Protein AF-A0A524ESL1-F1 (afdb_monomer)

Structure (mmCIF, N/CA/C/O backbone):
data_AF-A0A524ESL1-F1
#
_entry.id   AF-A0A524ESL1-F1
#
loop_
_atom_site.group_PDB
_atom_site.id
_atom_site.type_symbol
_atom_site.label_atom_id
_atom_site.label_alt_id
_atom_site.label_comp_id
_atom_site.label_asym_id
_atom_site.label_entity_id
_atom_site.label_seq_id
_atom_site.pdbx_PDB_ins_code
_atom_site.Cartn_x
_atom_site.Cartn_y
_atom_site.Cartn_z
_atom_site.occupancy
_atom_site.B_iso_or_equiv
_atom_site.auth_seq_id
_atom_site.auth_comp_id
_atom_site.auth_asym_id
_atom_site.auth_atom_id
_atom_site.pdbx_PDB_model_num
ATOM 1 N N . MET A 1 1 ? 14.533 3.974 4.038 1.00 68.06 1 MET A N 1
ATOM 2 C CA . MET A 1 1 ? 13.352 3.429 3.329 1.00 68.06 1 MET A CA 1
ATOM 3 C C . MET A 1 1 ? 12.217 4.353 3.687 1.00 68.06 1 MET A C 1
ATOM 5 O O . MET A 1 1 ? 11.580 4.183 4.717 1.00 68.06 1 MET A O 1
ATOM 9 N N . ASP A 1 2 ? 12.068 5.415 2.904 1.00 93.62 2 ASP A N 1
ATOM 10 C CA . ASP A 1 2 ? 11.374 6.617 3.392 1.00 93.62 2 ASP A CA 1
ATOM 11 C C . ASP A 1 2 ? 9.948 6.698 2.842 1.00 93.62 2 ASP A C 1
ATOM 13 O O . ASP A 1 2 ? 9.150 7.545 3.243 1.00 93.62 2 ASP A O 1
ATOM 17 N N . LYS A 1 3 ? 9.622 5.777 1.931 1.00 96.38 3 LYS A N 1
ATOM 18 C CA . LYS A 1 3 ? 8.364 5.701 1.207 1.00 96.38 3 LYS A CA 1
ATOM 19 C C . LYS A 1 3 ? 7.823 4.277 1.210 1.00 96.38 3 LYS A C 1
ATOM 21 O O . LYS A 1 3 ? 8.582 3.310 1.271 1.00 96.38 3 LYS A O 1
ATOM 26 N N . ILE A 1 4 ? 6.507 4.170 1.106 1.00 96.88 4 ILE A N 1
ATOM 27 C CA . ILE A 1 4 ? 5.762 2.918 1.012 1.00 96.88 4 ILE A CA 1
ATOM 28 C C . ILE A 1 4 ? 4.581 3.110 0.068 1.00 96.88 4 ILE A C 1
ATOM 30 O O . ILE A 1 4 ? 3.995 4.193 0.019 1.00 96.88 4 ILE A O 1
ATOM 34 N N . ARG A 1 5 ? 4.221 2.071 -0.685 1.00 96.06 5 ARG A N 1
ATOM 35 C CA . ARG A 1 5 ? 2.972 2.056 -1.443 1.00 96.06 5 ARG A CA 1
ATOM 36 C C . ARG A 1 5 ? 1.891 1.413 -0.592 1.00 96.06 5 ARG A C 1
ATOM 38 O O . ARG A 1 5 ? 2.110 0.371 0.018 1.00 96.06 5 ARG A O 1
ATOM 45 N N . VAL A 1 6 ? 0.722 2.035 -0.542 1.00 96.81 6 VAL A N 1
ATOM 46 C CA . VAL A 1 6 ? -0.425 1.528 0.220 1.00 96.81 6 VAL A CA 1
ATOM 47 C C . VAL A 1 6 ? -1.608 1.472 -0.725 1.00 96.81 6 VAL A C 1
ATOM 49 O O . VAL A 1 6 ? -1.843 2.427 -1.464 1.00 96.81 6 VAL A O 1
ATOM 52 N N . SER A 1 7 ? -2.360 0.370 -0.715 1.00 95.75 7 SER A N 1
ATOM 53 C CA . SER A 1 7 ? -3.562 0.291 -1.546 1.00 95.75 7 SER A CA 1
ATOM 54 C C . SER A 1 7 ? -4.519 1.432 -1.196 1.00 95.75 7 SER A C 1
ATOM 56 O O . SER A 1 7 ? -4.684 1.789 -0.025 1.00 95.75 7 SER A O 1
ATOM 58 N N . ILE A 1 8 ? -5.197 1.991 -2.195 1.00 94.19 8 ILE A N 1
ATOM 59 C CA . ILE A 1 8 ? -6.089 3.143 -2.004 1.00 94.19 8 ILE A CA 1
ATOM 60 C C . ILE A 1 8 ? -7.187 2.906 -0.950 1.00 94.19 8 ILE A C 1
ATOM 62 O O . ILE A 1 8 ? -7.576 3.822 -0.220 1.00 94.19 8 ILE A O 1
ATOM 66 N N . GLY A 1 9 ? -7.656 1.660 -0.819 1.00 93.69 9 GLY A N 1
ATOM 67 C CA . GLY A 1 9 ? -8.619 1.263 0.206 1.00 93.69 9 GLY A CA 1
ATOM 68 C C . GLY A 1 9 ? -8.027 1.330 1.614 1.00 93.69 9 GLY A C 1
ATOM 69 O O . GLY A 1 9 ? -8.623 1.930 2.507 1.00 93.69 9 GLY A O 1
ATOM 70 N N . SER A 1 10 ? -6.831 0.771 1.814 1.00 95.38 10 SER A N 1
ATOM 71 C CA . SER A 1 10 ? -6.134 0.835 3.105 1.00 95.38 10 SER A CA 1
ATOM 72 C C . SER A 1 10 ? -5.726 2.269 3.458 1.00 95.38 10 SER A C 1
ATOM 74 O O . SER A 1 10 ? -5.916 2.693 4.596 1.00 95.38 10 SER A O 1
ATOM 76 N N . ALA A 1 11 ? -5.260 3.048 2.477 1.00 95.81 11 ALA A N 1
ATOM 77 C CA . ALA A 1 11 ? -4.924 4.460 2.652 1.00 95.81 11 ALA A CA 1
ATOM 78 C C . ALA A 1 11 ? -6.132 5.295 3.109 1.00 95.81 11 ALA A C 1
ATOM 80 O O . ALA A 1 11 ? -5.985 6.190 3.942 1.00 95.81 11 ALA A O 1
ATOM 81 N N . SER A 1 12 ? -7.332 4.965 2.623 1.00 93.94 12 SER A N 1
ATOM 82 C CA . SER A 1 12 ? -8.571 5.626 3.048 1.00 93.94 12 SER A CA 1
ATOM 83 C C . SER A 1 12 ? -8.914 5.337 4.512 1.00 93.94 12 SER A C 1
ATOM 85 O O . SER A 1 12 ? -9.276 6.247 5.251 1.00 93.94 12 SER A O 1
ATOM 87 N N . VAL A 1 13 ? -8.745 4.091 4.971 1.00 94.12 13 VAL A N 1
ATOM 88 C CA . VAL A 1 13 ? -8.974 3.720 6.383 1.00 94.12 13 VAL A CA 1
ATOM 89 C C . VAL A 1 13 ? -7.951 4.379 7.312 1.00 94.12 13 VAL A C 1
ATOM 91 O O . VAL A 1 13 ? -8.309 4.836 8.396 1.00 94.12 13 VAL A O 1
ATOM 94 N N . LEU A 1 14 ? -6.695 4.477 6.868 1.00 94.62 14 LEU A N 1
ATOM 95 C CA . LEU A 1 14 ? -5.610 5.150 7.589 1.00 94.62 14 LEU A CA 1
ATOM 96 C C . LEU A 1 14 ? -5.753 6.681 7.620 1.00 94.62 14 LEU A C 1
ATOM 98 O O . LEU A 1 14 ? -5.003 7.348 8.331 1.00 94.62 14 LEU A O 1
ATOM 102 N N . GLY A 1 15 ? -6.676 7.262 6.846 1.00 93.25 15 GLY A N 1
ATOM 103 C CA . GLY A 1 15 ? -6.775 8.715 6.685 1.00 93.25 15 GLY A CA 1
ATOM 104 C C . GLY A 1 15 ? -5.543 9.327 6.009 1.00 93.25 15 GLY A C 1
ATOM 105 O O . GLY A 1 15 ? -5.220 10.486 6.258 1.00 93.25 15 GLY A O 1
ATOM 106 N N . LEU A 1 16 ? -4.829 8.535 5.202 1.00 95.12 16 LEU A N 1
ATOM 107 C CA . LEU A 1 16 ? -3.755 8.991 4.312 1.00 95.12 16 LEU A CA 1
ATOM 108 C C . LEU A 1 16 ? -4.312 9.484 2.973 1.00 95.12 16 LEU A C 1
ATOM 110 O O . LEU A 1 16 ? -3.665 10.256 2.273 1.00 95.12 16 LEU A O 1
ATOM 114 N N . TYR A 1 17 ? -5.516 9.036 2.619 1.00 93.50 17 TYR A N 1
ATOM 115 C CA . TYR A 1 17 ? -6.219 9.447 1.417 1.00 93.50 17 TYR A CA 1
ATOM 116 C C . TYR A 1 17 ? -7.668 9.793 1.753 1.00 93.50 17 TYR A C 1
ATOM 118 O O . TYR A 1 17 ? -8.392 8.987 2.340 1.00 93.50 17 TYR A O 1
ATOM 126 N N . ASN A 1 18 ? -8.109 10.985 1.359 1.00 85.62 18 ASN A N 1
ATOM 127 C CA . ASN A 1 18 ? -9.489 11.406 1.556 1.00 85.62 18 ASN A CA 1
ATOM 128 C C . ASN A 1 18 ? -10.377 10.762 0.487 1.00 85.62 18 ASN A C 1
ATOM 130 O O . ASN A 1 18 ? -10.549 11.311 -0.599 1.00 85.62 18 ASN A O 1
ATOM 134 N N . SER A 1 19 ? -10.967 9.606 0.798 1.00 75.69 19 SER A N 1
ATOM 135 C CA . SER A 1 19 ? -12.073 9.060 0.009 1.00 75.69 19 SER A CA 1
ATOM 136 C C . SER A 1 19 ? -13.338 8.920 0.847 1.00 75.69 19 SER A C 1
ATOM 138 O O . SER A 1 19 ? -13.326 8.435 1.975 1.00 75.69 19 SER A O 1
ATOM 140 N N . THR A 1 20 ? -14.459 9.336 0.266 1.00 60.53 20 THR A N 1
ATOM 141 C CA . THR A 1 20 ? -15.798 9.267 0.869 1.00 60.53 20 THR A CA 1
ATOM 142 C C . THR A 1 20 ? -16.581 8.024 0.427 1.00 60.53 20 THR A C 1
ATOM 144 O O . THR A 1 20 ? -17.783 7.941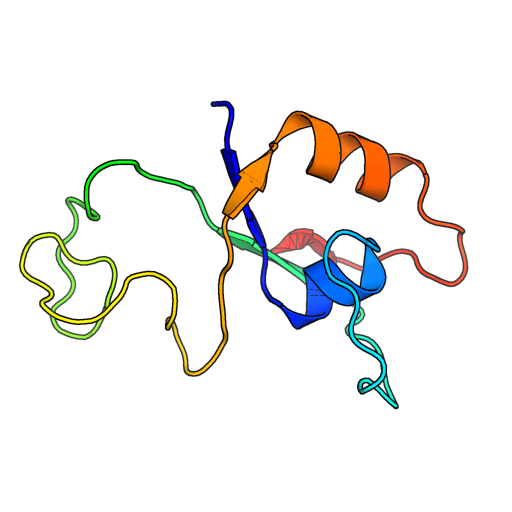 0.655 1.00 60.53 20 THR A O 1
ATOM 147 N N . ARG A 1 21 ? -15.937 7.056 -0.249 1.00 65.69 21 ARG A N 1
ATOM 148 C CA . ARG A 1 21 ? -16.648 6.078 -1.102 1.00 65.69 21 ARG A CA 1
ATOM 149 C C . ARG A 1 21 ? -16.709 4.634 -0.598 1.00 65.69 21 ARG A C 1
ATOM 151 O O . ARG A 1 21 ? -17.381 3.821 -1.231 1.00 65.69 21 ARG A O 1
ATOM 158 N N . PHE A 1 22 ? -16.076 4.279 0.517 1.00 78.06 22 PHE A N 1
ATOM 159 C CA . PHE A 1 22 ? -16.116 2.894 1.003 1.00 78.06 22 PHE A CA 1
ATOM 160 C C . PHE A 1 22 ? -17.281 2.668 1.972 1.00 78.06 22 PHE A C 1
ATOM 162 O O . PHE A 1 22 ? -17.160 2.932 3.164 1.00 78.06 22 PHE A O 1
ATOM 169 N N . LYS A 1 23 ? -18.402 2.128 1.464 1.00 83.38 23 LYS A N 1
ATOM 170 C CA . LYS A 1 23 ? -19.525 1.655 2.305 1.00 83.38 23 LYS A CA 1
ATOM 171 C C . LYS A 1 23 ? -19.087 0.563 3.287 1.00 83.38 23 LYS A C 1
ATOM 173 O O . LYS A 1 23 ? -19.596 0.496 4.399 1.00 83.38 23 LYS A O 1
ATOM 178 N N . VAL A 1 24 ? -18.145 -0.280 2.861 1.00 88.06 24 VAL A N 1
ATOM 179 C CA . VAL A 1 24 ? -17.529 -1.328 3.678 1.00 88.06 24 VAL A CA 1
ATOM 180 C C . VAL A 1 24 ? -16.011 -1.143 3.610 1.00 88.06 24 VAL A C 1
ATOM 182 O O . VAL A 1 24 ? -15.424 -1.383 2.552 1.00 88.06 24 VAL A O 1
ATOM 185 N N . PRO A 1 25 ? -15.362 -0.667 4.685 1.00 89.12 25 PRO A N 1
ATOM 186 C CA . PRO A 1 25 ? -13.918 -0.479 4.693 1.00 89.12 25 PRO A CA 1
ATOM 187 C C . PRO A 1 25 ? -13.180 -1.830 4.691 1.00 89.12 25 PRO A C 1
ATOM 189 O O . PRO A 1 25 ? -13.655 -2.794 5.300 1.00 89.12 25 PRO A O 1
ATOM 192 N N . PRO A 1 26 ? -12.004 -1.927 4.042 1.00 91.62 26 PRO A N 1
ATOM 193 C CA . PRO A 1 26 ? -11.200 -3.143 4.070 1.00 91.62 26 PRO A CA 1
ATOM 194 C C . PRO A 1 26 ? -10.697 -3.445 5.486 1.00 91.62 26 PRO A C 1
ATOM 196 O O . PRO A 1 26 ? -10.234 -2.561 6.201 1.00 91.62 26 PRO A O 1
ATOM 199 N N . THR A 1 27 ? -10.715 -4.723 5.869 1.00 94.19 27 THR A N 1
ATOM 200 C CA . THR A 1 27 ? -10.183 -5.192 7.161 1.00 94.19 27 THR A CA 1
ATOM 201 C C . THR A 1 27 ? -8.732 -5.665 7.083 1.00 94.19 27 THR A C 1
ATOM 203 O O . THR A 1 27 ? -8.142 -5.977 8.113 1.00 94.19 27 THR A O 1
ATOM 206 N N . THR A 1 28 ? -8.154 -5.754 5.882 1.00 96.12 28 THR A N 1
ATOM 207 C CA . THR A 1 28 ? -6.724 -6.022 5.657 1.00 96.12 28 THR A CA 1
ATOM 208 C C . THR A 1 28 ? -6.057 -4.745 5.155 1.00 96.12 28 THR A C 1
ATOM 210 O O . THR A 1 28 ? -6.586 -4.085 4.258 1.00 96.12 28 THR A O 1
ATOM 213 N N . CYS A 1 29 ? -4.905 -4.401 5.726 1.00 97.00 29 CYS A N 1
ATOM 214 C CA . CYS A 1 29 ? -4.040 -3.370 5.172 1.00 97.00 29 CYS A CA 1
ATOM 215 C C . CYS A 1 29 ? -3.165 -4.002 4.100 1.00 97.00 29 CYS A C 1
ATOM 217 O O . CYS A 1 29 ? -2.392 -4.895 4.428 1.00 97.00 29 CYS A O 1
ATOM 219 N N . TYR A 1 30 ? -3.274 -3.536 2.862 1.00 97.06 30 TYR A N 1
ATOM 220 C CA . TYR A 1 30 ? -2.391 -3.953 1.782 1.00 97.06 30 TYR A CA 1
ATOM 221 C C . TYR A 1 30 ? -1.311 -2.898 1.558 1.00 97.06 30 TYR A C 1
ATOM 223 O O . TYR A 1 30 ? -1.626 -1.730 1.293 1.00 97.06 30 TYR A O 1
ATOM 231 N N . ILE A 1 31 ? -0.059 -3.322 1.660 1.00 96.56 31 ILE A N 1
ATOM 232 C CA . ILE A 1 31 ? 1.144 -2.533 1.444 1.00 96.56 31 ILE A CA 1
ATOM 233 C C . ILE A 1 31 ? 1.994 -3.152 0.342 1.00 96.56 31 ILE A C 1
ATOM 235 O O . ILE A 1 31 ? 1.874 -4.321 -0.005 1.00 96.56 31 ILE A O 1
ATOM 239 N N . MET A 1 32 ? 2.852 -2.332 -0.240 1.00 94.56 32 MET A N 1
ATOM 240 C CA . MET A 1 32 ? 3.783 -2.759 -1.263 1.00 94.56 32 MET A CA 1
ATOM 241 C C . MET A 1 32 ? 5.072 -1.960 -1.132 1.00 94.56 32 MET A C 1
ATOM 243 O O . MET A 1 32 ? 5.069 -0.763 -0.823 1.00 94.56 32 MET A O 1
ATOM 2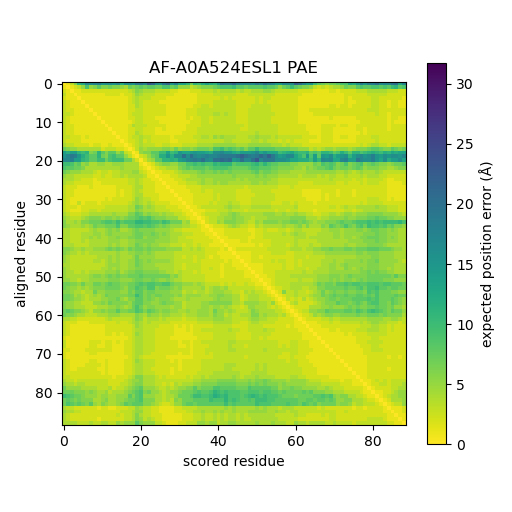47 N N . THR A 1 33 ? 6.190 -2.642 -1.356 1.00 91.00 33 THR A N 1
ATOM 248 C CA . THR A 1 33 ? 7.513 -2.028 -1.346 1.00 91.00 33 THR A CA 1
ATOM 249 C C . THR A 1 33 ? 7.564 -0.893 -2.362 1.00 91.00 33 THR A C 1
ATOM 251 O O . THR A 1 33 ? 7.169 -1.055 -3.517 1.00 91.00 33 THR A O 1
ATOM 254 N N . PHE A 1 34 ? 8.055 0.268 -1.932 1.00 92.38 34 PHE A N 1
ATOM 255 C CA . PHE A 1 34 ? 8.402 1.341 -2.851 1.00 92.38 34 PHE A CA 1
ATOM 256 C C . PHE A 1 34 ? 9.819 1.111 -3.376 1.00 92.38 34 PHE A C 1
ATOM 258 O O . PHE A 1 34 ? 10.749 0.919 -2.592 1.00 92.38 34 PHE A O 1
ATOM 265 N N . ASN A 1 35 ? 9.983 1.180 -4.691 1.00 88.56 35 ASN A N 1
ATOM 266 C CA . ASN A 1 35 ? 11.279 1.236 -5.345 1.00 88.56 35 ASN A CA 1
ATOM 267 C C . ASN A 1 35 ? 11.281 2.467 -6.258 1.00 88.56 35 ASN A C 1
ATOM 269 O O . ASN A 1 35 ? 10.295 2.715 -6.949 1.00 88.56 35 ASN A O 1
ATOM 273 N N . SER A 1 36 ? 12.347 3.269 -6.205 1.00 87.50 36 SER A N 1
ATOM 274 C CA . SER A 1 36 ? 12.504 4.423 -7.101 1.00 87.50 36 SER A CA 1
ATOM 275 C C . SER A 1 36 ? 12.772 3.986 -8.537 1.00 87.50 36 SER A C 1
ATOM 277 O O . SER A 1 36 ? 12.430 4.705 -9.468 1.00 87.50 36 SER A O 1
ATOM 279 N N . ASN A 1 37 ? 13.376 2.809 -8.694 1.00 87.38 37 ASN A N 1
ATOM 280 C CA . ASN A 1 37 ? 13.493 2.118 -9.963 1.00 87.38 37 ASN A CA 1
ATOM 281 C C . ASN A 1 37 ? 12.355 1.100 -10.082 1.00 87.38 37 ASN A C 1
ATOM 283 O O . ASN A 1 37 ? 11.740 0.698 -9.094 1.00 87.38 37 ASN A O 1
ATOM 287 N N . GLN A 1 38 ? 12.115 0.606 -11.284 1.00 88.88 38 GLN A N 1
ATOM 288 C CA . GLN A 1 38 ? 11.228 -0.532 -11.468 1.00 88.88 38 GLN A CA 1
ATOM 289 C C . GLN A 1 38 ? 11.851 -1.839 -10.918 1.00 88.88 38 GLN A C 1
ATOM 291 O O . GLN A 1 38 ? 13.042 -1.940 -10.612 1.00 88.88 38 GLN A O 1
ATOM 296 N N . CYS A 1 39 ? 11.014 -2.854 -10.731 1.00 91.06 39 CYS A N 1
ATOM 297 C CA . CYS A 1 39 ? 11.341 -4.160 -10.175 1.00 91.06 39 CYS A CA 1
ATOM 298 C C . CYS A 1 39 ? 12.302 -4.954 -11.075 1.00 91.06 39 CYS A C 1
ATOM 300 O O . CYS A 1 39 ? 12.008 -5.247 -12.238 1.00 91.06 39 CYS A O 1
ATOM 302 N N . LEU A 1 40 ? 13.416 -5.401 -10.485 1.00 92.50 40 LEU A N 1
ATOM 303 C CA . LEU A 1 40 ? 14.448 -6.192 -11.162 1.00 92.50 40 LEU A CA 1
ATOM 304 C C . LEU A 1 40 ? 13.966 -7.580 -11.610 1.00 92.50 40 LEU A C 1
ATOM 306 O O . LEU A 1 40 ? 14.549 -8.131 -12.537 1.00 92.50 40 LEU A O 1
ATOM 310 N N . ALA A 1 41 ? 12.914 -8.134 -10.997 1.00 93.06 41 ALA A N 1
ATOM 311 C CA . ALA A 1 41 ? 12.377 -9.447 -11.364 1.00 93.06 41 ALA A CA 1
ATOM 312 C C . ALA A 1 41 ? 11.715 -9.464 -12.756 1.00 93.06 41 ALA A C 1
ATOM 314 O O . ALA A 1 41 ? 11.693 -10.506 -13.400 1.00 93.06 41 ALA A O 1
ATOM 315 N N . ASN A 1 42 ? 11.212 -8.315 -13.231 1.00 93.12 42 ASN A N 1
ATOM 316 C CA . ASN A 1 42 ? 10.695 -8.121 -14.592 1.00 93.12 42 ASN A CA 1
ATOM 317 C C . ASN A 1 42 ? 9.641 -9.142 -15.066 1.00 93.12 42 ASN A C 1
ATOM 319 O O . ASN A 1 42 ? 9.696 -9.631 -16.193 1.00 93.12 42 ASN A O 1
ATOM 323 N N . CYS A 1 43 ? 8.668 -9.483 -14.216 1.00 92.06 43 CYS A N 1
ATOM 324 C CA . CYS A 1 43 ? 7.544 -10.320 -14.637 1.00 92.06 43 CYS A CA 1
ATOM 325 C C . CYS A 1 43 ? 6.758 -9.614 -15.755 1.00 92.06 43 CYS A C 1
ATOM 327 O O . CYS A 1 43 ? 6.262 -8.513 -15.530 1.00 92.06 43 CYS A O 1
ATOM 329 N N . GLY A 1 44 ? 6.576 -10.259 -16.912 1.00 91.38 44 GLY A N 1
ATOM 330 C CA . GLY A 1 44 ? 5.995 -9.621 -18.107 1.00 91.38 44 GLY A CA 1
ATOM 331 C C . GLY A 1 44 ? 4.548 -9.121 -17.973 1.00 91.38 44 GLY A C 1
ATOM 332 O O . GLY A 1 44 ? 4.097 -8.328 -18.787 1.00 91.38 44 GLY A O 1
ATOM 333 N N . PHE A 1 45 ? 3.815 -9.549 -16.943 1.00 89.06 45 PHE A N 1
ATOM 334 C CA . PHE A 1 45 ? 2.461 -9.064 -16.640 1.00 89.06 45 PHE A CA 1
ATOM 335 C C . PHE A 1 45 ? 2.431 -7.963 -15.568 1.00 89.06 45 PHE A C 1
ATOM 337 O O . PHE A 1 45 ? 1.368 -7.413 -15.279 1.00 89.06 45 PHE A O 1
ATOM 344 N N . CYS A 1 46 ? 3.555 -7.706 -14.891 1.00 90.25 46 CYS A N 1
ATOM 345 C CA . CYS A 1 46 ? 3.593 -6.825 -13.735 1.00 90.25 46 CYS A CA 1
ATOM 346 C C . CYS A 1 46 ? 3.931 -5.394 -14.176 1.00 90.25 46 CYS A C 1
ATOM 348 O O . CYS A 1 46 ? 5.023 -5.184 -14.701 1.00 90.25 46 CYS A O 1
ATOM 350 N N . PRO A 1 47 ? 3.084 -4.391 -13.880 1.00 90.06 47 PRO A N 1
ATOM 351 C CA . PRO A 1 47 ? 3.372 -2.989 -14.180 1.00 90.06 47 PRO A CA 1
ATOM 352 C C . PRO A 1 47 ? 4.616 -2.453 -13.458 1.00 90.06 47 PRO A C 1
ATOM 354 O O . PRO A 1 47 ? 5.147 -1.412 -13.826 1.00 90.06 47 PRO A O 1
ATOM 357 N N . GLN A 1 48 ? 5.101 -3.157 -12.430 1.00 90.88 48 GLN A N 1
ATOM 358 C CA . GLN A 1 48 ? 6.357 -2.812 -11.774 1.00 90.88 48 GLN A CA 1
ATOM 359 C C . GLN A 1 48 ? 7.590 -3.369 -12.481 1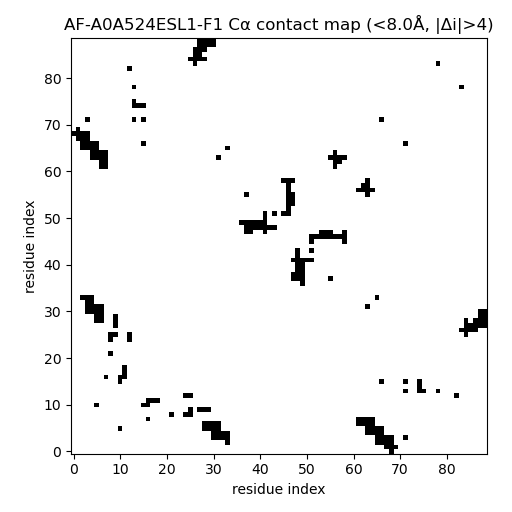.00 90.88 48 GLN A C 1
ATOM 361 O O . GLN A 1 48 ? 8.683 -3.071 -12.027 1.00 90.88 48 GLN A O 1
ATOM 366 N N . GLY A 1 49 ? 7.473 -4.212 -13.510 1.00 93.12 49 GLY A N 1
ATOM 367 C CA . GLY A 1 49 ? 8.642 -4.740 -14.219 1.00 93.12 49 GLY A CA 1
ATOM 368 C C . GLY A 1 49 ? 9.496 -3.618 -14.814 1.00 93.12 49 GLY A C 1
ATOM 369 O O . GLY A 1 49 ? 8.960 -2.608 -15.250 1.00 93.12 49 GLY A O 1
ATOM 370 N N . ARG A 1 50 ? 10.824 -3.777 -14.826 1.00 92.94 50 ARG A N 1
ATOM 371 C CA . ARG A 1 50 ? 11.770 -2.777 -15.373 1.00 92.94 50 ARG A CA 1
ATOM 372 C C . ARG A 1 50 ? 11.643 -2.477 -16.867 1.00 92.94 50 ARG A C 1
ATOM 374 O O . ARG A 1 50 ? 12.227 -1.514 -17.339 1.00 92.94 50 ARG A O 1
ATOM 381 N N . GLU A 1 51 ? 10.933 -3.324 -17.599 1.00 93.56 51 GLU A N 1
ATOM 382 C CA . GLU A 1 51 ? 10.600 -3.126 -19.012 1.00 93.56 51 GLU A CA 1
ATOM 383 C C . GLU A 1 51 ? 9.096 -2.846 -19.196 1.00 93.56 51 GLU A C 1
ATOM 385 O O . GLU A 1 51 ? 8.598 -2.822 -20.316 1.00 93.56 51 GLU A O 1
ATOM 390 N N . SER A 1 52 ? 8.347 -2.646 -18.102 1.00 91.44 52 SER A N 1
ATOM 391 C CA . SER A 1 52 ? 6.936 -2.274 -18.173 1.00 91.44 52 SER A CA 1
ATOM 392 C C . SER A 1 52 ? 6.787 -0.815 -18.587 1.00 91.44 52 SER A C 1
ATOM 394 O O . SER A 1 52 ? 7.329 0.084 -17.945 1.00 91.44 52 SER A O 1
ATOM 396 N N . GLU A 1 53 ? 5.952 -0.576 -19.591 1.00 88.88 53 GLU A N 1
ATOM 397 C CA . GLU A 1 53 ? 5.507 0.765 -19.985 1.00 88.88 53 GLU A CA 1
ATOM 398 C C . GLU A 1 53 ? 4.271 1.232 -19.189 1.00 88.88 53 GLU A C 1
ATOM 400 O O . GLU A 1 53 ? 3.884 2.399 -19.236 1.00 88.88 53 GLU A O 1
ATOM 405 N N . GLY A 1 54 ? 3.631 0.322 -18.443 1.00 84.38 54 GLY A N 1
ATOM 406 C CA . GLY A 1 54 ? 2.488 0.632 -17.587 1.00 84.38 54 GLY A CA 1
ATOM 407 C C . GLY A 1 54 ? 2.901 1.349 -16.300 1.00 84.38 54 GLY A C 1
ATOM 408 O O . GLY A 1 54 ? 3.965 1.082 -15.745 1.00 84.38 54 GLY A O 1
ATOM 409 N N . SER A 1 55 ? 2.032 2.228 -15.789 1.00 85.31 55 SER A N 1
ATOM 410 C CA . SER A 1 55 ? 2.280 2.915 -14.515 1.00 85.31 55 SER A CA 1
ATOM 411 C C . SER A 1 55 ? 2.271 1.932 -13.339 1.00 85.31 55 SER A C 1
ATOM 413 O O . SER A 1 55 ? 1.345 1.135 -13.158 1.00 85.31 55 SER A O 1
ATOM 415 N N . ASP A 1 56 ? 3.304 2.036 -12.506 1.00 83.19 56 ASP A N 1
ATOM 416 C CA . ASP A 1 56 ? 3.526 1.210 -11.319 1.00 83.19 56 ASP A CA 1
ATOM 417 C C . ASP A 1 56 ? 2.514 1.470 -10.187 1.00 83.19 56 ASP A C 1
ATOM 419 O O . ASP A 1 56 ? 2.464 0.728 -9.198 1.00 83.19 56 ASP A O 1
ATOM 423 N N . GLU A 1 57 ? 1.672 2.492 -10.347 1.00 84.19 57 GLU A N 1
ATOM 424 C CA . GLU A 1 57 ? 0.531 2.769 -9.485 1.00 84.19 57 GLU A CA 1
ATOM 425 C C . GLU A 1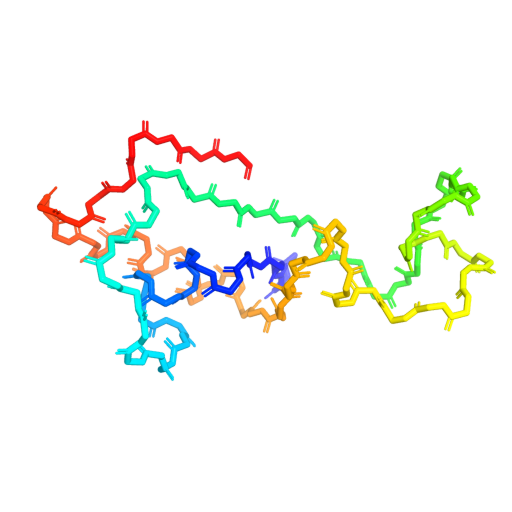 57 ? -0.627 1.792 -9.714 1.00 84.19 57 GLU A C 1
ATOM 427 O O . GLU A 1 57 ? -1.430 1.602 -8.801 1.00 84.19 57 GLU A O 1
ATOM 432 N N . PHE A 1 58 ? -0.715 1.144 -10.881 1.00 84.62 58 PHE A N 1
ATOM 433 C CA . PHE A 1 58 ? -1.872 0.335 -11.281 1.00 84.62 58 PHE A CA 1
ATOM 434 C C . PHE A 1 58 ? -1.586 -1.168 -11.266 1.00 84.62 58 PHE A C 1
ATOM 436 O O . PHE A 1 58 ? -1.652 -1.842 -12.293 1.00 84.62 58 PHE A O 1
ATOM 443 N N . LEU A 1 59 ? -1.322 -1.737 -10.090 1.00 87.69 59 LEU A N 1
ATOM 444 C CA . LEU A 1 59 ? -1.168 -3.185 -9.926 1.00 87.69 59 LEU A CA 1
ATOM 445 C C . LEU A 1 59 ? -2.501 -3.848 -9.549 1.00 87.69 59 LEU A C 1
ATOM 447 O O . LEU A 1 59 ? -3.173 -3.441 -8.600 1.00 87.69 59 LEU A O 1
ATOM 451 N N . SER A 1 60 ? -2.873 -4.908 -10.271 1.00 84.50 60 SER A N 1
ATOM 452 C CA . SER A 1 60 ? -4.077 -5.714 -9.995 1.00 84.50 60 SER A CA 1
ATOM 453 C C . SER A 1 60 ? -5.391 -4.918 -10.014 1.00 84.50 60 SER A C 1
ATOM 455 O O . SER A 1 60 ? -6.307 -5.217 -9.251 1.00 84.50 60 SER A O 1
ATOM 457 N N . ARG A 1 61 ? -5.497 -3.900 -10.885 1.00 85.06 61 ARG A N 1
ATOM 458 C CA . ARG A 1 61 ? -6.646 -2.964 -10.975 1.00 85.06 61 ARG A CA 1
ATOM 459 C C . ARG A 1 61 ? -6.890 -2.147 -9.697 1.00 85.06 61 ARG A C 1
ATOM 461 O O . ARG A 1 61 ? -7.968 -1.587 -9.511 1.00 85.06 61 ARG A O 1
ATOM 468 N N . VAL A 1 62 ? -5.899 -2.085 -8.814 1.00 90.00 62 VAL A N 1
ATOM 469 C CA . VAL A 1 62 ? -5.910 -1.286 -7.590 1.00 90.00 62 VAL A CA 1
ATOM 470 C C . VAL A 1 62 ? -4.915 -0.144 -7.759 1.00 90.00 62 VAL A C 1
ATOM 472 O O . VAL A 1 62 ? -3.867 -0.325 -8.371 1.00 90.00 62 VAL A O 1
ATOM 475 N N . ASN A 1 63 ? -5.244 1.023 -7.205 1.00 92.62 63 ASN A N 1
ATOM 476 C CA . ASN A 1 63 ? -4.316 2.147 -7.115 1.00 92.62 63 ASN A CA 1
ATOM 477 C C . ASN A 1 63 ? -3.402 1.979 -5.901 1.00 92.62 63 ASN A C 1
ATOM 479 O O . ASN A 1 63 ? -3.888 1.752 -4.786 1.00 92.62 63 ASN A O 1
ATOM 483 N N . TRP A 1 64 ? -2.103 2.157 -6.118 1.00 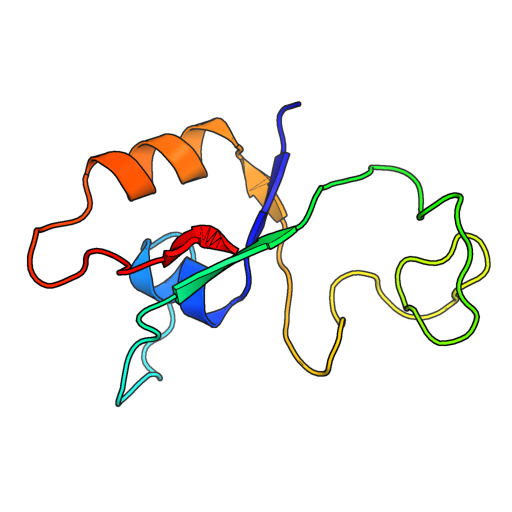94.81 64 TRP A N 1
ATOM 484 C CA . TRP A 1 64 ? -1.050 2.016 -5.113 1.00 94.81 64 TRP A CA 1
ATOM 485 C C . TRP A 1 64 ? -0.249 3.310 -4.937 1.00 94.81 64 TRP A C 1
ATOM 487 O O . TRP A 1 64 ? 0.951 3.323 -5.227 1.00 94.81 64 TRP A O 1
ATOM 497 N N . PRO A 1 65 ? -0.882 4.405 -4.476 1.00 94.19 65 PRO A N 1
ATOM 498 C CA . PRO A 1 65 ? -0.190 5.666 -4.248 1.00 94.19 65 PRO A CA 1
ATOM 499 C C . PRO A 1 65 ? 0.942 5.527 -3.228 1.00 94.19 65 PRO A C 1
ATOM 501 O O . PRO A 1 65 ? 0.934 4.664 -2.341 1.00 94.19 65 PRO A O 1
ATOM 504 N N . VAL A 1 66 ? 1.928 6.406 -3.378 1.00 95.69 66 VAL A N 1
ATOM 505 C CA . VAL A 1 66 ? 3.122 6.452 -2.538 1.00 95.69 66 VAL A CA 1
ATOM 506 C C . VAL A 1 66 ? 2.888 7.385 -1.353 1.00 95.69 66 VAL A C 1
ATOM 508 O O . VAL A 1 66 ? 2.435 8.513 -1.520 1.00 95.69 66 VAL A O 1
ATOM 511 N N . PHE A 1 67 ? 3.264 6.936 -0.159 1.00 97.12 67 PHE A N 1
ATOM 512 C CA . PHE A 1 67 ? 3.208 7.715 1.075 1.00 97.12 67 PHE A CA 1
ATOM 513 C C . PHE A 1 67 ? 4.549 7.687 1.800 1.00 97.12 67 PHE A C 1
ATOM 515 O O . PHE A 1 67 ? 5.366 6.790 1.588 1.00 97.12 67 PHE A O 1
ATOM 522 N N . SER A 1 68 ? 4.755 8.650 2.697 1.00 97.69 68 SER A N 1
ATOM 523 C CA . SER A 1 68 ? 5.838 8.614 3.682 1.00 97.69 68 SER A CA 1
ATOM 524 C C . SER A 1 68 ? 5.702 7.372 4.563 1.00 97.69 68 SER A C 1
ATOM 526 O O . SER A 1 68 ? 4.630 7.098 5.110 1.00 97.69 68 SER A O 1
ATOM 528 N N . PHE A 1 69 ? 6.796 6.629 4.735 1.00 97.50 69 PHE A N 1
ATOM 529 C CA . PHE A 1 69 ? 6.804 5.458 5.614 1.00 97.50 69 PHE A CA 1
ATOM 530 C C . PHE A 1 69 ? 6.527 5.852 7.072 1.00 97.50 69 PHE A C 1
ATOM 532 O O . PHE A 1 69 ? 5.786 5.167 7.779 1.00 97.50 69 PHE A O 1
ATOM 539 N N . LYS A 1 70 ? 7.045 7.009 7.502 1.00 97.56 70 LYS A N 1
ATOM 540 C CA . LYS A 1 70 ? 6.794 7.563 8.837 1.00 97.56 70 LYS A CA 1
ATOM 541 C C . LYS A 1 70 ? 5.316 7.895 9.045 1.00 97.56 70 LYS A C 1
ATOM 543 O O . LYS A 1 70 ? 4.762 7.562 10.094 1.00 97.56 70 LYS A O 1
ATOM 548 N N . ASP A 1 71 ? 4.672 8.512 8.058 1.00 97.56 71 ASP A N 1
ATOM 549 C CA . ASP A 1 71 ? 3.258 8.891 8.166 1.00 97.56 71 ASP A CA 1
ATOM 550 C C . ASP A 1 71 ? 2.365 7.653 8.173 1.00 97.56 71 ASP A C 1
ATOM 552 O O . ASP A 1 71 ? 1.432 7.574 8.970 1.00 97.56 71 ASP A O 1
ATOM 556 N N . PHE A 1 72 ? 2.696 6.651 7.354 1.00 97.56 72 PHE A N 1
ATOM 557 C CA . PHE A 1 72 ? 2.040 5.348 7.379 1.00 97.56 72 PHE A CA 1
ATOM 558 C C . PHE A 1 72 ? 2.094 4.707 8.772 1.00 97.56 72 PHE A C 1
ATOM 560 O O . PHE A 1 72 ? 1.046 4.373 9.324 1.00 97.56 72 PHE A O 1
ATOM 567 N N . LEU A 1 73 ? 3.286 4.593 9.370 1.00 97.00 73 LEU A N 1
ATOM 568 C CA . LEU A 1 73 ? 3.448 4.016 10.709 1.00 97.00 73 LEU A CA 1
ATOM 569 C C . LEU A 1 73 ? 2.695 4.816 11.776 1.00 97.00 73 LEU A C 1
ATOM 571 O O . LEU A 1 73 ? 2.036 4.232 12.633 1.00 97.00 73 LEU A O 1
ATOM 575 N N . THR A 1 74 ? 2.757 6.146 11.691 1.00 97.38 74 THR A N 1
ATOM 576 C CA . THR A 1 74 ? 2.045 7.055 12.597 1.00 97.38 74 THR A CA 1
ATOM 577 C C . THR A 1 74 ? 0.536 6.831 12.509 1.00 97.38 74 THR A C 1
ATOM 579 O O . THR A 1 74 ? -0.129 6.618 13.516 1.00 97.38 74 THR A O 1
ATOM 582 N N . LYS A 1 75 ? -0.042 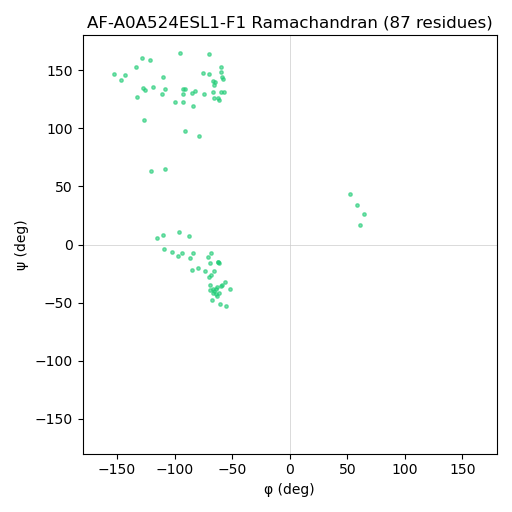6.824 11.304 1.00 96.19 75 LYS A N 1
ATOM 583 C CA . LYS A 1 75 ? -1.481 6.585 11.139 1.00 96.19 75 LYS A CA 1
ATOM 584 C C . LYS A 1 75 ? -1.885 5.189 11.595 1.00 96.19 75 LYS A C 1
ATOM 586 O O . LYS A 1 75 ? -2.933 5.048 12.217 1.00 96.19 75 LYS A O 1
ATOM 591 N N . LEU A 1 76 ? -1.054 4.184 11.324 1.00 95.88 76 LEU A N 1
ATOM 592 C CA . LEU A 1 76 ? -1.306 2.804 11.721 1.00 95.88 76 LEU A CA 1
ATOM 593 C C . LEU A 1 76 ? -1.336 2.643 13.250 1.00 95.88 76 LEU A C 1
ATOM 595 O O . LEU A 1 76 ? -2.221 1.960 13.766 1.00 95.88 76 LEU A O 1
ATOM 599 N N . SER A 1 77 ? -0.415 3.285 13.979 1.00 94.88 77 SER A N 1
ATOM 600 C CA . SER A 1 77 ? -0.339 3.193 15.444 1.00 94.88 77 SER A CA 1
ATOM 601 C C . SER A 1 77 ? -1.511 3.886 16.146 1.00 94.88 77 SER A C 1
ATOM 603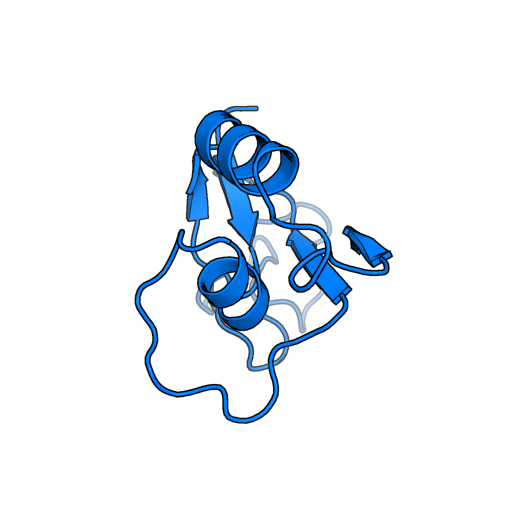 O O . SER A 1 77 ? -2.010 3.373 17.149 1.00 94.88 77 SER A O 1
ATOM 605 N N . TYR A 1 78 ? -2.000 4.998 15.588 1.00 94.88 78 TYR A N 1
ATOM 606 C CA . TYR A 1 78 ? -3.128 5.764 16.126 1.00 94.88 78 TYR A CA 1
ATOM 607 C C . TYR A 1 78 ?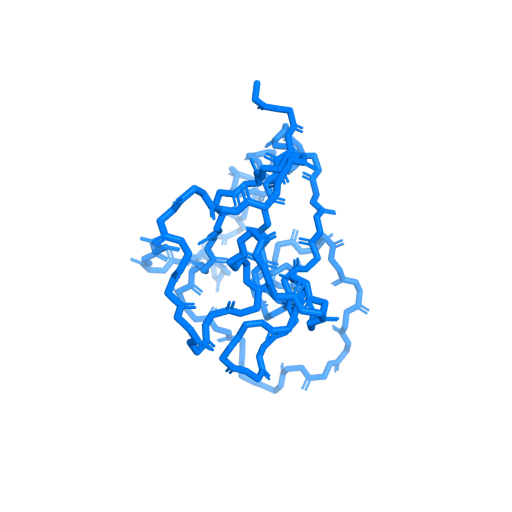 -4.511 5.291 15.641 1.00 94.88 78 TYR A C 1
ATOM 609 O O . TYR A 1 78 ? -5.519 5.935 15.941 1.00 94.88 78 TYR A O 1
ATOM 617 N N . LEU A 1 79 ? -4.609 4.164 14.920 1.00 92.38 79 LEU A N 1
ATOM 618 C CA . LEU A 1 79 ? -5.908 3.599 14.548 1.00 92.38 79 LEU A CA 1
ATOM 619 C C . LEU A 1 79 ? -6.719 3.207 15.790 1.00 92.38 79 LEU A C 1
ATOM 621 O O . LEU A 1 79 ? -6.295 2.396 16.617 1.00 92.38 79 LEU A O 1
ATOM 625 N N . THR A 1 80 ? -7.945 3.725 15.866 1.00 90.19 80 THR A N 1
ATOM 626 C CA . THR A 1 80 ? -8.921 3.348 16.894 1.00 90.19 80 THR A CA 1
ATOM 627 C C . THR A 1 80 ? -9.236 1.848 16.826 1.00 90.19 80 THR A C 1
ATOM 629 O O . THR A 1 80 ? -9.296 1.309 15.716 1.00 90.19 80 THR A O 1
ATOM 632 N N . PRO A 1 81 ? -9.546 1.171 17.950 1.00 86.25 81 PRO A N 1
ATOM 633 C CA . PRO A 1 81 ? -9.840 -0.266 17.958 1.00 86.25 81 PRO A CA 1
ATOM 634 C C . PRO A 1 81 ? -10.906 -0.708 16.941 1.00 86.25 81 PRO A C 1
ATOM 636 O O . PRO A 1 81 ? -10.740 -1.733 16.289 1.00 86.25 81 PRO A O 1
ATOM 639 N N . SER A 1 82 ? -11.951 0.099 16.730 1.00 83.56 82 SER A N 1
ATOM 640 C CA . SER A 1 82 ? -13.031 -0.172 15.764 1.00 83.56 82 SER A CA 1
ATOM 641 C C . SER A 1 82 ? -12.613 -0.086 14.289 1.00 83.56 82 SER A C 1
ATOM 643 O O . SER A 1 82 ? -13.339 -0.565 13.423 1.00 83.56 82 SER A O 1
ATOM 645 N N . LYS A 1 83 ? -11.457 0.518 13.991 1.00 82.62 83 LYS A N 1
ATOM 646 C CA . LYS A 1 83 ? -10.912 0.705 12.635 1.00 82.62 83 LYS A CA 1
ATOM 647 C C . LYS A 1 83 ? -9.603 -0.051 12.408 1.00 82.62 83 LYS A C 1
ATOM 649 O O . LYS A 1 83 ? -8.975 0.119 11.365 1.00 82.62 83 LYS A O 1
ATOM 654 N N . ARG A 1 84 ? -9.158 -0.862 13.374 1.00 88.06 84 ARG A N 1
ATOM 655 C CA . ARG A 1 84 ? -7.922 -1.635 13.232 1.00 88.06 84 ARG A CA 1
ATOM 656 C C . ARG A 1 84 ? -8.067 -2.675 12.132 1.00 88.06 84 ARG A C 1
ATOM 658 O O . ARG A 1 84 ? -9.064 -3.392 12.045 1.00 88.06 84 ARG A O 1
ATOM 665 N N . PHE A 1 85 ? -7.020 -2.791 11.328 1.00 95.56 85 PHE A N 1
ATOM 666 C CA . PHE A 1 85 ? -6.888 -3.914 10.420 1.00 95.56 85 PHE A CA 1
ATOM 667 C C . PHE A 1 85 ? -6.684 -5.203 11.218 1.00 95.56 85 PHE A C 1
ATOM 669 O O . PHE A 1 85 ? -5.964 -5.232 12.213 1.00 95.56 85 PHE A O 1
ATOM 676 N N . LYS A 1 86 ? -7.305 -6.281 10.747 1.00 95.25 86 LYS A N 1
ATOM 677 C CA . LYS A 1 86 ? -7.137 -7.636 11.283 1.00 95.25 86 LYS A CA 1
ATOM 678 C C . LYS A 1 86 ? -5.851 -8.294 10.776 1.00 95.25 86 LYS A C 1
ATOM 680 O O . LYS A 1 86 ? -5.395 -9.269 11.357 1.00 95.25 86 LYS A O 1
ATOM 685 N N . ARG A 1 87 ? -5.302 -7.788 9.665 1.00 96.69 87 ARG A N 1
ATOM 686 C C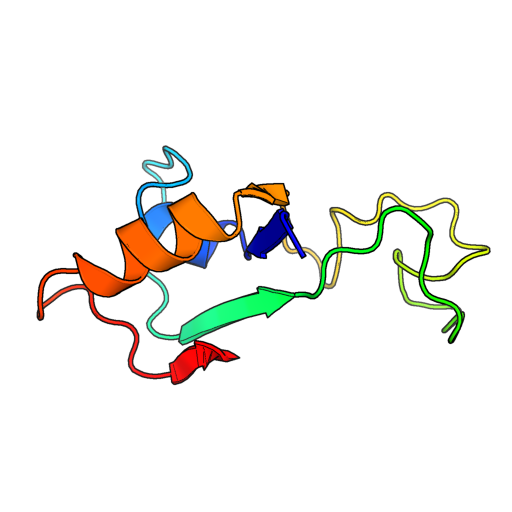A . ARG A 1 87 ? -4.132 -8.331 8.967 1.00 96.69 87 ARG A CA 1
ATOM 687 C C . ARG A 1 87 ? -3.391 -7.227 8.211 1.00 96.69 87 ARG A C 1
ATOM 689 O O . ARG A 1 87 ? -4.035 -6.318 7.684 1.00 96.69 87 ARG A O 1
ATOM 696 N N . LEU A 1 88 ? -2.069 -7.347 8.128 1.00 95.62 88 LEU A N 1
ATOM 697 C CA . LEU A 1 88 ? -1.202 -6.568 7.242 1.00 95.62 88 LEU A CA 1
ATOM 698 C C . LEU A 1 88 ? -0.651 -7.523 6.171 1.00 95.62 88 LEU A C 1
ATOM 700 O O . LEU A 1 88 ? -0.190 -8.609 6.524 1.00 95.62 88 LEU A O 1
ATOM 704 N N . CYS A 1 89 ? -0.759 -7.152 4.897 1.00 94.44 89 CYS A N 1
ATOM 705 C CA . CYS A 1 89 ? -0.293 -7.914 3.738 1.00 94.44 89 CYS A CA 1
ATOM 706 C C . CYS A 1 89 ? 0.562 -7.032 2.844 1.00 94.44 89 CYS A C 1
ATOM 708 O O . CYS A 1 89 ? 0.105 -5.901 2.573 1.00 94.44 89 CYS A O 1
#

pLDDT: mean 90.98, std 6.82, range [60.53, 97.69]

Mean predicted aligned error: 3.9 Å

Radius of gyration: 13.79 Å; Cα contacts (8 Å, |Δi|>4): 135; chains: 1; bounding box: 34×22×38 Å

Solvent-accessible surface area (backbone atoms only — not comparable to full-atom values): 5296 Å² total; per-residue (Å²): 129,66,48,29,21,32,30,54,61,35,26,33,76,50,67,77,36,98,64,96,76,66,93,71,74,68,50,51,35,43,56,44,87,60,63,100,59,57,39,88,83,46,50,93,86,41,28,42,13,64,84,43,89,49,59,64,40,54,53,93,91,37,50,34,54,78,41,48,36,66,57,50,52,52,35,60,72,68,47,52,83,95,69,49,57,82,42,80,79

Sequence (89 aa):
MDKIRVSIGSASVLGLYNSTRFKVPPTTCYIMTFNSNQCLANCGFCPQGRESEGSDEFLSRVNWPVFSFKDFLTKLSYLTPSKRFKRLC

Foldseek 3Di:
DFKKWWWPLLCCLLVVDDDPPPPPGALETEIDDDDPAADPVQDVVQCSGNPHPHDNLQGPNTGTDMDTPVSVVVSQVPRDPVSHRPYYD

Secondary structure (DSSP, 8-state):
--EEEE-HHHHHHTTSS-----SS--SEE-EEE--SSPBTT--TT-TTBTT--S-TTEETTEE--EEEHHHHHHHHHT--GGG--SEE-